Protein AF-A0A950P039-F1 (afdb_monomer)

pLDDT: mean 92.12, std 7.3, range [64.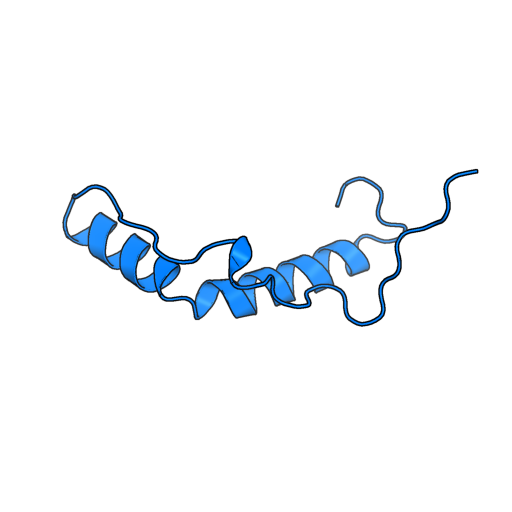62, 98.81]

Nearest PDB structures (foldseek):
  6ijk-assembly1_A  TM=8.446E-01  e=1.324E-03  Cupriavidus necator H16
  3moy-assembly1_A  TM=6.949E-01  e=4.942E-01  Mycolicibacterium smegmatis MC2 155
  6wyi-assembly1_A  TM=8.797E-01  e=2.684E+00  Mycobacterium tuberculosis H37Rv
  2uzf-assembly1_A  TM=6.103E-01  e=2.172E+00  Staphylococcus aureus

Sequence (63 aa):
MLGAGHPMLAHRADSRGMFYRGRSEDVVEGIASFLQKRPPRFTDRVSDGLPDVLPGWTAPEFE

Secondary structure (DSSP, 8-state):
-TT-SSHHHHHHHHHHHHHHHTTSHHHHHHHHHHHTTS-------GGG----SSTT--PPPP-

Structure (mmCIF, N/CA/C/O backbone):
data_AF-A0A950P039-F1
#
_entry.id   AF-A0A950P039-F1
#
loop_
_atom_site.group_PDB
_atom_site.id
_atom_site.type_symbol
_atom_site.label_atom_id
_atom_site.label_alt_id
_atom_site.label_comp_id
_atom_site.label_asym_id
_atom_site.label_entity_id
_atom_site.label_seq_id
_atom_site.pdbx_PDB_ins_code
_atom_site.Cartn_x
_atom_site.Cartn_y
_atom_site.Cartn_z
_atom_site.occupancy
_atom_site.B_iso_or_equiv
_atom_site.auth_seq_id
_atom_site.auth_comp_id
_atom_site.auth_asym_id
_atom_site.auth_atom_id
_atom_site.pdbx_PDB_model_num
ATOM 1 N N . MET A 1 1 ? 13.397 6.025 -3.427 1.00 71.88 1 MET A N 1
ATOM 2 C CA . MET A 1 1 ? 14.397 4.987 -3.752 1.00 71.88 1 MET A CA 1
ATOM 3 C C . MET A 1 1 ? 15.771 5.632 -3.773 1.00 71.88 1 MET A C 1
ATOM 5 O O . MET A 1 1 ? 16.040 6.423 -4.672 1.00 71.88 1 MET A O 1
ATOM 9 N N . LEU A 1 2 ? 16.589 5.369 -2.753 1.00 64.62 2 LEU A N 1
ATOM 10 C CA . LEU A 1 2 ? 17.982 5.820 -2.708 1.00 64.62 2 LEU A CA 1
ATOM 11 C C . LEU A 1 2 ? 18.727 5.086 -3.838 1.00 64.62 2 LEU A C 1
ATOM 13 O O . LEU A 1 2 ? 18.897 3.879 -3.749 1.00 64.62 2 LEU A O 1
ATOM 17 N N . GLY A 1 3 ? 19.041 5.779 -4.938 1.00 77.50 3 GLY A N 1
ATOM 18 C CA . GLY A 1 3 ? 19.670 5.189 -6.134 1.00 77.50 3 GLY A CA 1
ATOM 19 C C . GLY A 1 3 ? 18.859 5.272 -7.436 1.00 77.50 3 GLY A C 1
ATOM 20 O O . GLY A 1 3 ? 19.347 4.847 -8.477 1.00 77.50 3 GLY A O 1
ATOM 21 N N . ALA A 1 4 ? 17.642 5.832 -7.430 1.00 81.50 4 ALA A N 1
ATOM 22 C CA . ALA A 1 4 ? 16.937 6.103 -8.686 1.00 81.50 4 ALA A CA 1
ATOM 23 C C . ALA A 1 4 ? 17.667 7.184 -9.504 1.00 81.50 4 ALA A C 1
ATOM 25 O O . ALA A 1 4 ? 18.034 8.220 -8.955 1.00 81.50 4 ALA A O 1
ATOM 26 N N . GLY A 1 5 ? 17.786 6.991 -10.824 1.00 86.25 5 GLY A N 1
ATOM 27 C CA . GLY A 1 5 ? 18.476 7.936 -11.718 1.00 86.25 5 GLY A CA 1
ATOM 28 C C . GLY A 1 5 ? 17.858 9.341 -11.781 1.00 86.25 5 GLY A C 1
ATOM 29 O O . GLY A 1 5 ? 18.501 10.280 -12.236 1.00 86.25 5 GLY A O 1
ATOM 30 N N . HIS A 1 6 ? 16.619 9.507 -11.305 1.00 89.69 6 HIS A N 1
ATOM 31 C CA . HIS A 1 6 ? 15.981 10.810 -11.124 1.00 89.69 6 HIS A CA 1
ATOM 32 C C . HIS A 1 6 ? 14.933 10.747 -9.995 1.00 89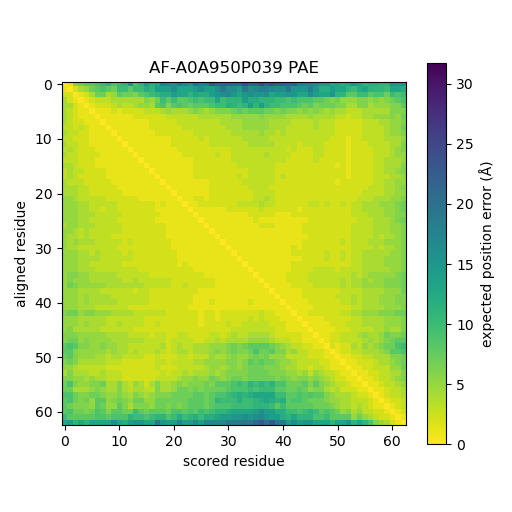.69 6 HIS A C 1
ATOM 34 O O . HIS A 1 6 ? 14.164 9.778 -9.943 1.00 89.69 6 HIS A O 1
ATOM 40 N N . PRO A 1 7 ? 14.804 11.772 -9.126 1.00 90.81 7 PRO A N 1
ATOM 41 C CA . PRO A 1 7 ? 13.852 11.769 -8.004 1.00 90.81 7 PRO A CA 1
ATOM 42 C C . PRO A 1 7 ? 12.391 11.544 -8.426 1.00 90.81 7 PRO A C 1
ATOM 44 O O . PRO A 1 7 ? 11.630 10.884 -7.718 1.00 90.81 7 PRO A O 1
ATOM 47 N N . MET A 1 8 ? 12.004 12.009 -9.618 1.00 92.69 8 MET A N 1
ATOM 48 C CA . MET A 1 8 ? 10.655 11.779 -10.160 1.00 92.69 8 MET A CA 1
ATOM 49 C C . MET A 1 8 ? 10.290 10.300 -10.331 1.00 92.69 8 MET A C 1
ATOM 51 O O . MET A 1 8 ? 9.108 9.967 -10.273 1.00 92.69 8 MET A O 1
ATOM 55 N N . LEU A 1 9 ? 11.265 9.409 -10.528 1.00 89.50 9 LEU A N 1
ATOM 56 C CA . LEU A 1 9 ? 10.996 7.971 -10.613 1.00 89.50 9 LEU A CA 1
ATOM 57 C C . LEU A 1 9 ? 10.520 7.432 -9.263 1.00 89.50 9 LEU A C 1
ATOM 59 O O . LEU A 1 9 ? 9.488 6.768 -9.191 1.00 89.50 9 LEU A O 1
ATOM 63 N N . ALA A 1 10 ? 11.225 7.796 -8.188 1.00 90.25 10 ALA A N 1
ATOM 64 C CA . ALA A 1 10 ? 10.833 7.432 -6.834 1.00 90.25 10 ALA A CA 1
ATOM 65 C C . ALA A 1 10 ? 9.458 8.011 -6.474 1.00 90.25 10 ALA A C 1
ATOM 67 O O . ALA A 1 10 ? 8.614 7.284 -5.964 1.00 90.25 10 ALA A O 1
ATOM 68 N N . HIS A 1 11 ? 9.209 9.283 -6.801 1.00 93.62 11 HIS A N 1
ATOM 69 C CA . HIS A 1 11 ? 7.930 9.933 -6.516 1.00 93.62 11 HIS A CA 1
ATOM 70 C C . HIS A 1 11 ? 6.740 9.250 -7.214 1.00 93.62 11 HIS A C 1
ATOM 72 O O . HIS A 1 11 ? 5.695 9.044 -6.597 1.00 93.62 11 HIS A O 1
ATOM 78 N N . ARG A 1 12 ? 6.890 8.857 -8.489 1.00 93.25 12 ARG A N 1
ATOM 79 C CA . ARG A 1 12 ? 5.836 8.153 -9.244 1.00 93.25 12 ARG A CA 1
ATOM 80 C C . ARG A 1 12 ? 5.533 6.775 -8.659 1.00 93.25 12 ARG A C 1
ATOM 82 O O . ARG A 1 12 ? 4.362 6.415 -8.556 1.00 93.25 12 ARG A O 1
ATOM 89 N N . ALA A 1 13 ? 6.571 6.024 -8.290 1.00 92.50 13 ALA A N 1
ATOM 90 C CA . ALA A 1 13 ? 6.415 4.716 -7.660 1.00 92.50 13 ALA A CA 1
ATOM 91 C C . ALA A 1 13 ? 5.669 4.829 -6.327 1.00 92.50 13 ALA A C 1
ATOM 93 O O . ALA A 1 13 ? 4.699 4.112 -6.096 1.00 92.50 13 ALA A O 1
ATOM 94 N N . ASP A 1 14 ? 6.083 5.782 -5.492 1.00 93.75 14 ASP A N 1
ATOM 95 C CA . ASP A 1 14 ? 5.501 6.006 -4.171 1.00 93.75 14 ASP A CA 1
ATOM 96 C C . ASP A 1 14 ? 4.035 6.456 -4.265 1.00 93.75 14 ASP A C 1
ATOM 98 O O . ASP A 1 14 ? 3.157 5.891 -3.619 1.00 93.75 14 ASP A O 1
ATOM 102 N N . SER A 1 15 ? 3.731 7.375 -5.187 1.00 96.12 15 SER A N 1
ATOM 103 C CA . SER A 1 15 ? 2.356 7.820 -5.457 1.00 96.12 15 SER A CA 1
ATOM 104 C C . SER A 1 15 ? 1.433 6.663 -5.856 1.00 96.12 15 SER A C 1
ATOM 106 O O . SER A 1 15 ? 0.308 6.569 -5.365 1.00 96.12 15 SER A O 1
ATOM 108 N N . ARG A 1 16 ? 1.898 5.749 -6.722 1.00 96.12 16 ARG A N 1
ATOM 109 C CA . ARG A 1 16 ? 1.128 4.547 -7.089 1.00 96.12 16 ARG A CA 1
ATOM 110 C C . ARG A 1 16 ? 0.992 3.583 -5.918 1.00 96.12 16 ARG A C 1
ATOM 112 O O . ARG A 1 16 ? -0.101 3.073 -5.688 1.00 96.12 16 ARG A O 1
ATOM 119 N N . GLY A 1 17 ? 2.068 3.358 -5.165 1.00 95.38 17 GLY A N 1
ATOM 120 C CA . GLY A 1 17 ? 2.043 2.531 -3.961 1.00 95.38 17 GLY A CA 1
ATOM 121 C C . GLY A 1 17 ? 0.992 3.021 -2.965 1.00 95.38 17 GLY A C 1
ATOM 122 O O . GLY A 1 17 ? 0.138 2.245 -2.541 1.00 95.38 17 GLY A O 1
ATOM 123 N N . MET A 1 18 ? 0.983 4.323 -2.674 1.00 96.31 18 MET A N 1
ATOM 124 C CA . MET A 1 18 ? -0.018 4.953 -1.811 1.00 96.31 18 MET A CA 1
ATOM 125 C C . MET A 1 18 ? -1.435 4.848 -2.375 1.00 96.31 18 MET A C 1
ATOM 127 O O . MET A 1 18 ? -2.357 4.551 -1.619 1.00 96.31 18 MET A O 1
ATOM 131 N N . PHE A 1 19 ? -1.624 5.016 -3.687 1.00 96.25 19 PHE A N 1
ATOM 132 C CA . PHE A 1 19 ? -2.933 4.836 -4.320 1.00 96.25 19 PHE A CA 1
ATOM 133 C C . PHE A 1 19 ? -3.496 3.420 -4.112 1.00 96.25 19 PHE A C 1
ATOM 135 O O . PHE A 1 19 ? -4.659 3.274 -3.737 1.00 96.25 19 PHE A O 1
ATOM 142 N N . TYR A 1 20 ? -2.683 2.377 -4.315 1.00 95.69 20 TYR A N 1
ATOM 143 C CA . TYR A 1 20 ? -3.122 0.994 -4.114 1.00 95.69 20 TYR A CA 1
ATOM 144 C C . TYR A 1 20 ? -3.330 0.662 -2.634 1.00 95.69 20 TYR A C 1
ATOM 146 O O . TYR A 1 20 ? -4.376 0.130 -2.264 1.00 95.69 20 TYR A O 1
ATOM 154 N N . ARG A 1 21 ? -2.372 1.010 -1.763 1.00 95.19 21 ARG A N 1
ATOM 155 C CA . ARG A 1 21 ? -2.473 0.723 -0.322 1.00 95.19 21 ARG A CA 1
ATOM 156 C C . ARG A 1 21 ? -3.601 1.500 0.349 1.00 95.19 21 ARG A C 1
ATOM 158 O O . ARG A 1 21 ? -4.276 0.943 1.207 1.00 95.19 21 ARG A O 1
ATOM 165 N N . GLY A 1 22 ? -3.883 2.724 -0.093 1.00 96.12 22 GLY A N 1
ATOM 166 C CA . GLY A 1 22 ? -5.004 3.532 0.393 1.00 96.12 22 GLY A CA 1
ATOM 167 C C . GLY A 1 22 ? -6.393 2.955 0.090 1.00 96.12 22 GLY A C 1
ATOM 168 O O . GLY A 1 22 ? -7.382 3.473 0.597 1.00 96.12 22 GLY A O 1
ATOM 169 N N . ARG A 1 23 ? -6.486 1.897 -0.726 1.00 94.81 23 ARG A N 1
ATOM 170 C CA . ARG A 1 23 ? -7.736 1.197 -1.073 1.00 94.81 23 ARG A CA 1
ATOM 171 C C . ARG A 1 23 ? -7.768 -0.250 -0.571 1.00 94.81 23 ARG A C 1
ATOM 173 O O . ARG A 1 23 ? -8.671 -0.989 -0.943 1.00 94.81 23 ARG A O 1
ATOM 180 N N . SER A 1 24 ? -6.765 -0.657 0.205 1.00 95.81 24 SER A N 1
ATOM 181 C CA . SER A 1 24 ? -6.674 -2.008 0.761 1.00 95.81 24 SER A CA 1
ATOM 182 C C . SER A 1 24 ? -7.533 -2.178 2.012 1.00 95.81 24 SER A C 1
ATOM 184 O O . SER A 1 24 ? -7.796 -1.208 2.729 1.00 95.81 24 SER A O 1
ATOM 186 N N . GLU A 1 25 ? -7.899 -3.424 2.309 1.00 96.44 25 GLU A N 1
ATOM 187 C CA . GLU A 1 25 ? -8.586 -3.787 3.554 1.00 96.44 25 GLU A CA 1
ATOM 188 C C . GLU A 1 25 ? -7.724 -3.460 4.783 1.00 96.44 25 GLU A C 1
ATOM 190 O O . GLU A 1 25 ? -8.236 -3.013 5.809 1.00 96.44 25 GLU A O 1
ATOM 195 N N . ASP A 1 26 ? -6.398 -3.568 4.664 1.00 97.62 26 ASP A N 1
ATOM 196 C CA . ASP A 1 26 ? -5.468 -3.219 5.739 1.00 97.62 26 ASP A CA 1
ATOM 197 C C . ASP A 1 26 ? -5.542 -1.741 6.148 1.00 97.62 26 ASP A C 1
ATOM 199 O O . ASP A 1 26 ? -5.324 -1.418 7.318 1.00 97.62 26 ASP A O 1
ATOM 203 N N . VAL A 1 27 ? -5.862 -0.825 5.223 1.00 98.06 27 VAL A N 1
ATOM 204 C CA . VAL A 1 27 ? -6.036 0.593 5.582 1.00 98.06 27 VAL A CA 1
ATOM 205 C C . VAL A 1 27 ? -7.285 0.776 6.441 1.00 98.06 27 VAL A C 1
ATOM 207 O O . VAL A 1 27 ? -7.257 1.515 7.426 1.00 98.06 27 VAL A O 1
ATOM 210 N N . VAL A 1 28 ? -8.366 0.071 6.095 1.00 98.19 28 VAL A N 1
ATOM 211 C CA . VAL A 1 28 ? -9.627 0.096 6.840 1.00 98.19 28 VAL A CA 1
ATOM 212 C C . VAL A 1 28 ? -9.409 -0.497 8.227 1.00 98.19 28 VAL A C 1
ATOM 214 O O . VAL A 1 28 ? -9.786 0.118 9.225 1.00 98.19 28 VAL A O 1
ATOM 217 N N . GLU A 1 29 ? -8.736 -1.644 8.303 1.00 98.69 29 GLU A N 1
ATOM 218 C CA . GLU A 1 29 ? -8.401 -2.315 9.556 1.00 98.69 29 GLU A CA 1
ATOM 219 C C . GLU A 1 29 ? -7.507 -1.455 10.452 1.00 98.69 29 GLU A C 1
ATOM 221 O O . GLU A 1 29 ? -7.786 -1.330 11.642 1.00 98.69 29 GLU A O 1
ATOM 226 N N . GLY A 1 30 ? -6.469 -0.821 9.901 1.00 98.56 30 GLY A N 1
ATOM 227 C CA . GLY A 1 30 ? -5.578 0.048 10.669 1.00 98.56 30 GLY A CA 1
ATOM 228 C C . GLY A 1 30 ? -6.310 1.246 11.280 1.00 98.56 30 GLY A C 1
ATOM 229 O O . GLY A 1 30 ? -6.102 1.574 12.451 1.00 98.56 30 GLY A O 1
ATOM 230 N N . ILE A 1 31 ? -7.217 1.873 10.520 1.00 98.56 31 ILE A N 1
ATOM 231 C CA . ILE A 1 31 ? -8.067 2.963 11.023 1.00 98.56 31 ILE A CA 1
ATOM 232 C C . ILE A 1 31 ? -9.021 2.434 12.101 1.00 98.56 31 ILE A C 1
ATOM 234 O O . ILE A 1 31 ? -9.115 3.008 13.189 1.00 98.56 31 ILE A O 1
ATOM 238 N N . ALA A 1 32 ? -9.717 1.330 11.827 1.00 98.69 32 ALA A N 1
ATOM 239 C CA . ALA A 1 32 ? -10.691 0.752 12.742 1.00 98.69 32 ALA A CA 1
ATOM 240 C C . ALA A 1 32 ? -10.048 0.310 14.065 1.00 98.69 32 ALA A C 1
ATOM 242 O O . ALA A 1 32 ? -10.577 0.613 15.136 1.00 98.69 32 ALA A O 1
ATOM 243 N N . SER A 1 33 ? -8.895 -0.361 14.016 1.00 98.81 33 SER A N 1
ATOM 244 C CA . SER A 1 33 ? -8.190 -0.852 15.200 1.00 98.81 33 SER A CA 1
ATOM 245 C C . SER A 1 33 ? -7.657 0.294 16.059 1.00 98.81 33 SER A C 1
ATOM 247 O O . SER A 1 33 ? -7.735 0.219 17.287 1.00 98.81 33 SER A O 1
ATOM 249 N N . PHE A 1 34 ? -7.173 1.372 15.429 1.00 98.75 34 PHE A N 1
ATOM 250 C CA . PHE A 1 34 ? -6.754 2.588 16.122 1.00 98.75 34 PHE A CA 1
ATOM 251 C C . PHE A 1 34 ? -7.921 3.211 16.895 1.00 98.75 34 PHE A C 1
ATOM 253 O O . PHE A 1 34 ? -7.816 3.417 18.106 1.00 98.75 34 PHE A O 1
ATOM 260 N N . LEU A 1 35 ? -9.058 3.444 16.228 1.00 98.75 35 LEU A N 1
ATOM 261 C CA . LEU A 1 35 ? -10.248 4.033 16.853 1.00 98.75 35 LEU A CA 1
ATOM 262 C C . LEU A 1 35 ? -10.809 3.151 17.979 1.00 98.75 35 LEU A C 1
ATOM 264 O O . LEU A 1 35 ? -11.243 3.658 19.013 1.00 98.75 35 LEU A O 1
ATOM 268 N N . GLN A 1 36 ? -10.758 1.830 17.805 1.00 98.69 36 GLN A N 1
ATOM 26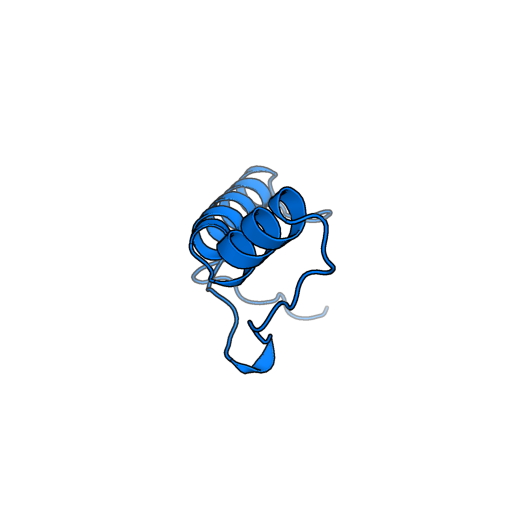9 C CA . GLN A 1 36 ? -11.214 0.844 18.789 1.00 98.69 36 GLN A CA 1
ATOM 270 C C . GLN A 1 36 ? -10.181 0.548 19.890 1.00 98.69 36 GLN A C 1
ATOM 272 O O . GLN A 1 36 ? -10.486 -0.205 20.812 1.00 98.69 36 GLN A O 1
ATOM 277 N N . LYS A 1 37 ? -8.971 1.123 19.818 1.00 98.56 37 LYS A N 1
ATOM 278 C CA . LYS A 1 37 ? -7.856 0.892 20.756 1.00 98.56 37 LYS A CA 1
ATOM 279 C C . LYS A 1 37 ? -7.491 -0.590 20.925 1.00 98.56 37 LYS A C 1
ATOM 281 O O . LYS A 1 37 ? -7.244 -1.057 22.036 1.00 98.56 37 LYS A O 1
ATOM 286 N N . ARG A 1 38 ? -7.439 -1.332 19.819 1.00 98.69 38 ARG A N 1
ATOM 287 C CA . ARG A 1 38 ? -7.042 -2.749 19.788 1.00 98.69 38 ARG A CA 1
ATOM 288 C C . ARG A 1 38 ? -5.868 -2.981 18.830 1.00 98.69 38 ARG A C 1
ATOM 290 O O . ARG A 1 38 ? -5.664 -2.173 17.924 1.00 98.69 38 ARG A O 1
ATOM 297 N N . PRO A 1 39 ? -5.125 -4.093 18.968 1.00 98.69 39 PRO A N 1
ATOM 298 C CA . PRO A 1 39 ? -4.149 -4.491 17.959 1.00 98.69 39 PRO A CA 1
ATOM 299 C C . PRO A 1 39 ? -4.817 -4.703 16.585 1.00 98.69 39 PRO A C 1
ATOM 301 O O . PRO A 1 39 ? -5.906 -5.296 16.536 1.00 98.69 39 PRO A O 1
ATOM 304 N N . PRO A 1 40 ? -4.197 -4.241 15.483 1.00 98.50 40 PRO A N 1
ATOM 305 C CA . PRO A 1 40 ? -4.668 -4.534 14.136 1.00 98.50 40 PRO A CA 1
ATOM 306 C C . PRO A 1 40 ? -4.422 -5.998 13.756 1.00 98.50 40 PRO A C 1
ATOM 308 O O . PRO A 1 40 ? -3.489 -6.640 14.245 1.00 98.50 40 PRO A O 1
ATOM 311 N N . ARG A 1 41 ? -5.237 -6.508 12.836 1.00 98.44 41 ARG A N 1
ATOM 312 C CA . ARG A 1 41 ? -5.061 -7.788 12.146 1.00 98.44 41 ARG A CA 1
ATOM 313 C C . ARG A 1 41 ? -5.010 -7.546 10.642 1.00 98.44 41 ARG A C 1
ATOM 315 O O . ARG A 1 41 ? -6.023 -7.661 9.965 1.00 98.44 41 ARG A O 1
ATOM 322 N N . PHE A 1 42 ? -3.827 -7.218 10.138 1.00 98.00 42 PHE A N 1
ATOM 323 C CA . PHE A 1 42 ? -3.599 -7.062 8.703 1.00 98.00 42 PHE A CA 1
ATOM 324 C C . PHE A 1 42 ? -3.681 -8.418 8.004 1.00 98.00 42 PHE A C 1
ATOM 326 O O . PHE A 1 42 ? -3.061 -9.386 8.450 1.00 98.00 42 PHE A O 1
ATOM 333 N N . THR A 1 43 ? -4.493 -8.493 6.954 1.00 96.38 43 THR A N 1
ATOM 334 C CA . THR A 1 43 ? -4.808 -9.754 6.265 1.00 96.38 43 THR A CA 1
ATOM 335 C C . THR A 1 43 ? -4.294 -9.805 4.841 1.00 96.38 43 THR A C 1
ATOM 337 O O . THR A 1 43 ? -4.210 -10.904 4.289 1.00 96.38 43 THR A O 1
ATOM 340 N N . ASP A 1 44 ? -3.898 -8.668 4.264 1.00 95.62 44 ASP A N 1
ATOM 341 C CA . ASP A 1 44 ? -3.223 -8.697 2.975 1.00 95.62 44 ASP A CA 1
ATOM 342 C C . ASP A 1 44 ? -1.902 -9.460 3.100 1.00 95.62 44 ASP A C 1
ATOM 344 O O . ASP A 1 44 ? -1.156 -9.341 4.078 1.00 95.62 44 ASP A O 1
ATOM 348 N N . ARG A 1 45 ? -1.585 -10.244 2.070 1.00 95.31 45 ARG A N 1
ATOM 349 C CA . ARG A 1 45 ? -0.359 -11.037 2.020 1.00 95.31 45 ARG A CA 1
ATOM 350 C C . ARG A 1 45 ? 0.454 -10.655 0.806 1.00 95.31 45 ARG A C 1
ATOM 352 O O . ARG A 1 45 ? -0.069 -10.524 -0.294 1.00 95.31 45 ARG A O 1
ATOM 359 N N . VAL A 1 46 ? 1.769 -10.603 0.990 1.00 94.50 46 VAL A N 1
ATOM 360 C CA . VAL A 1 46 ? 2.721 -10.432 -0.118 1.00 94.50 46 VAL A CA 1
ATOM 361 C C . VAL A 1 46 ? 2.567 -11.551 -1.159 1.00 94.50 46 VAL A C 1
ATOM 363 O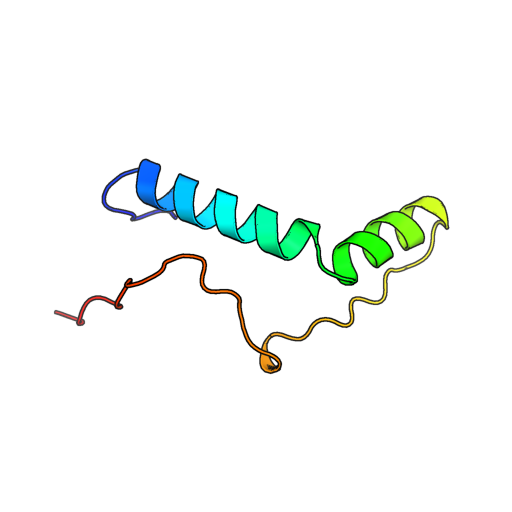 O . VAL A 1 46 ? 2.698 -11.303 -2.353 1.00 94.50 46 VAL A O 1
ATOM 366 N N . SER A 1 47 ? 2.242 -12.772 -0.720 1.00 96.50 47 SER A N 1
ATOM 367 C CA . SER A 1 47 ? 2.033 -13.934 -1.595 1.00 96.50 47 SER A CA 1
ATOM 368 C C . SER A 1 47 ? 0.826 -13.816 -2.522 1.00 96.50 47 SER A C 1
ATOM 370 O O . SER A 1 47 ? 0.778 -14.525 -3.521 1.00 96.50 47 SER A O 1
ATOM 372 N N . ASP A 1 48 ? -0.131 -12.939 -2.207 1.00 93.94 48 ASP A N 1
ATOM 373 C CA . ASP A 1 48 ? -1.334 -12.739 -3.022 1.00 93.94 48 ASP A CA 1
ATOM 374 C C . ASP A 1 48 ? -1.053 -11.792 -4.211 1.00 93.94 48 ASP A C 1
ATOM 376 O O . ASP A 1 48 ? -1.919 -11.552 -5.051 1.00 93.94 48 ASP A O 1
ATOM 380 N N . GLY A 1 49 ? 0.190 -11.307 -4.315 1.00 89.00 49 GLY A N 1
ATOM 381 C CA . GLY A 1 49 ? 0.679 -10.436 -5.373 1.00 89.00 49 GLY A CA 1
ATOM 382 C C . GLY A 1 49 ? 0.929 -9.014 -4.879 1.00 89.00 49 GLY A C 1
ATOM 383 O O . GLY A 1 49 ? 0.295 -8.523 -3.946 1.00 89.00 49 GLY A O 1
ATOM 384 N N . LEU A 1 50 ? 1.874 -8.335 -5.527 1.00 88.56 50 LEU A N 1
ATOM 385 C CA . LEU A 1 50 ? 2.154 -6.922 -5.288 1.00 88.56 50 LEU A CA 1
ATOM 386 C C . LEU A 1 50 ? 1.602 -6.082 -6.444 1.00 88.56 50 LEU A C 1
ATOM 388 O O . LEU A 1 50 ? 1.667 -6.518 -7.596 1.00 88.56 50 LEU A O 1
ATOM 392 N N . PRO A 1 51 ? 1.078 -4.877 -6.170 1.00 90.12 51 PRO A N 1
ATOM 393 C CA . PRO A 1 51 ? 0.654 -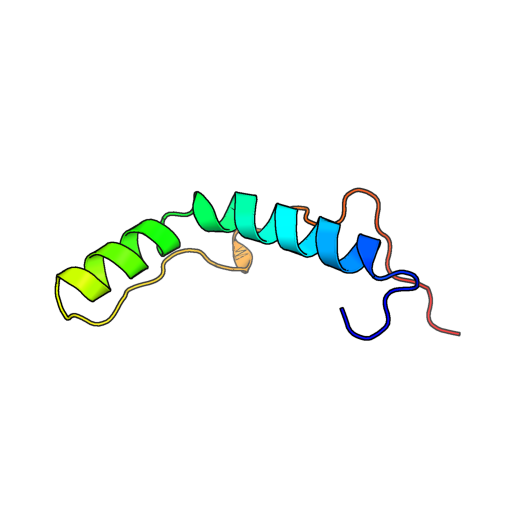3.979 -7.229 1.00 90.12 51 PRO A CA 1
ATOM 394 C C . PRO A 1 51 ? 1.847 -3.539 -8.079 1.00 90.12 51 PRO A C 1
ATOM 396 O O . PRO A 1 51 ? 2.943 -3.297 -7.567 1.00 90.12 51 PRO A O 1
ATOM 399 N N . ASP A 1 52 ? 1.607 -3.353 -9.375 1.00 91.12 52 ASP A N 1
ATOM 400 C CA . ASP A 1 52 ? 2.608 -2.797 -10.277 1.00 91.12 52 ASP A CA 1
ATOM 401 C C . ASP A 1 52 ? 2.770 -1.283 -10.040 1.00 91.12 52 ASP A C 1
ATOM 403 O O . ASP A 1 52 ? 2.004 -0.443 -10.527 1.00 91.12 52 ASP A O 1
ATOM 407 N N . VAL A 1 53 ? 3.763 -0.931 -9.222 1.00 92.88 53 VAL A N 1
ATOM 408 C CA . VAL A 1 53 ? 4.110 0.459 -8.881 1.00 92.88 53 VAL A CA 1
ATOM 409 C C . VAL A 1 53 ? 5.089 1.088 -9.880 1.00 92.88 53 VAL A C 1
ATOM 411 O O . VAL A 1 53 ? 5.225 2.316 -9.934 1.00 92.88 53 VAL A O 1
ATOM 414 N N . LEU A 1 54 ? 5.736 0.271 -10.711 1.00 89.06 54 LEU A N 1
ATOM 415 C CA . LEU A 1 54 ? 6.736 0.667 -11.698 1.00 89.06 54 LEU A CA 1
ATOM 416 C C . LEU A 1 54 ? 6.463 -0.044 -13.040 1.00 89.06 54 LEU A C 1
ATOM 418 O O . LEU A 1 54 ? 7.258 -0.881 -13.465 1.00 89.06 54 LEU A O 1
ATOM 422 N N . PRO A 1 55 ? 5.372 0.308 -13.741 1.00 89.38 55 PRO A N 1
ATOM 423 C CA . PRO A 1 55 ? 4.997 -0.360 -14.978 1.00 89.38 55 PRO A CA 1
ATOM 424 C C . PRO A 1 55 ? 6.096 -0.250 -16.030 1.00 89.38 55 PRO A C 1
ATOM 426 O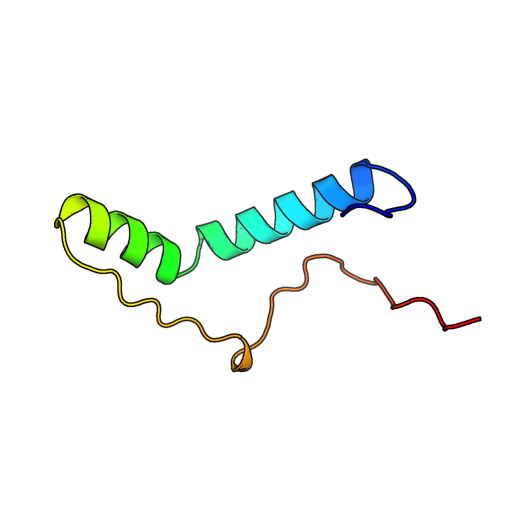 O . PRO A 1 55 ? 6.571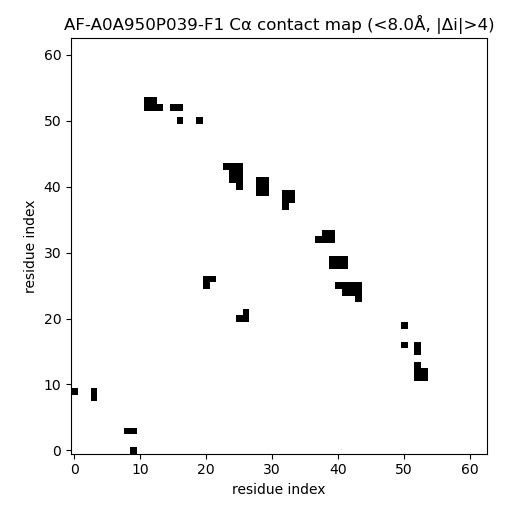 0.848 -16.335 1.00 89.38 55 PRO A O 1
ATOM 429 N N . GLY A 1 56 ? 6.484 -1.403 -16.578 1.00 85.25 56 GLY A N 1
ATOM 430 C CA . GLY A 1 56 ? 7.546 -1.523 -17.578 1.00 85.25 56 GLY A CA 1
ATOM 431 C C . GLY A 1 56 ? 8.967 -1.389 -17.025 1.00 85.25 56 GLY A C 1
ATOM 432 O O . GLY A 1 56 ? 9.906 -1.293 -17.810 1.00 85.25 56 GLY A O 1
ATOM 433 N N . TRP A 1 57 ? 9.151 -1.364 -15.703 1.00 85.56 57 TRP A N 1
ATOM 434 C CA . TRP A 1 57 ? 10.483 -1.419 -15.112 1.00 85.56 57 TRP A CA 1
ATOM 435 C C . TRP A 1 57 ? 11.038 -2.842 -15.149 1.00 85.56 57 TRP A C 1
ATOM 437 O O . TRP A 1 57 ? 10.375 -3.800 -14.756 1.00 85.56 57 TRP A O 1
ATOM 447 N N . THR A 1 58 ? 12.288 -2.955 -15.577 1.00 83.94 58 THR A N 1
ATOM 448 C CA . THR A 1 58 ? 13.089 -4.176 -15.520 1.00 83.94 58 THR A CA 1
ATOM 449 C C . THR A 1 58 ? 14.298 -3.935 -14.637 1.00 83.94 58 THR A C 1
ATOM 451 O O . THR A 1 58 ? 14.908 -2.863 -14.683 1.00 83.94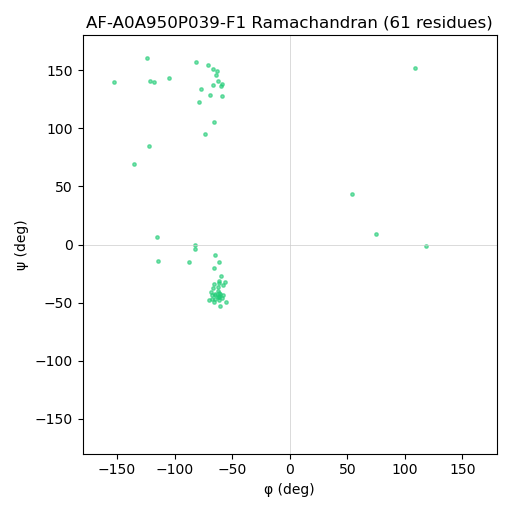 58 THR A O 1
ATOM 454 N N . ALA A 1 59 ? 14.646 -4.939 -13.833 1.00 81.69 59 ALA A N 1
ATOM 455 C CA . ALA A 1 59 ? 15.873 -4.896 -13.057 1.00 81.69 59 ALA A CA 1
ATOM 456 C C . ALA A 1 59 ? 17.077 -4.773 -14.009 1.00 81.69 59 ALA A C 1
ATOM 458 O O . ALA A 1 59 ? 17.095 -5.458 -15.036 1.00 81.69 59 ALA A O 1
ATOM 459 N N . PRO A 1 60 ? 18.055 -3.905 -13.706 1.00 82.12 60 PRO A N 1
ATOM 460 C CA . PRO A 1 60 ? 19.298 -3.874 -14.460 1.00 82.12 60 PRO A CA 1
ATOM 461 C C . PRO A 1 60 ? 20.041 -5.204 -14.296 1.00 82.12 60 PRO A C 1
ATOM 463 O O . PRO A 1 60 ? 19.940 -5.853 -13.250 1.00 82.12 60 PRO A O 1
ATOM 466 N N . GLU A 1 61 ? 20.786 -5.598 -15.326 1.00 89.62 61 GLU A N 1
ATOM 467 C CA . GLU A 1 61 ? 21.726 -6.711 -15.214 1.00 89.62 61 GLU A CA 1
ATOM 468 C C . GLU A 1 61 ? 22.862 -6.337 -14.253 1.00 89.62 61 GLU A C 1
ATOM 470 O O . GLU A 1 61 ? 23.183 -5.160 -14.066 1.00 89.62 61 GLU A O 1
ATOM 475 N N . PHE A 1 62 ? 23.430 -7.346 -13.596 1.00 85.69 62 PHE A N 1
ATOM 476 C CA . PHE A 1 62 ? 24.632 -7.155 -12.796 1.00 85.69 62 PHE A CA 1
ATOM 477 C C . PHE A 1 62 ? 25.834 -7.108 -13.745 1.00 85.69 62 PHE A C 1
ATOM 479 O O . PHE A 1 62 ? 26.037 -8.063 -14.495 1.00 85.69 62 PHE A O 1
ATOM 486 N N . GLU A 1 63 ? 26.598 -6.018 -13.706 1.00 71.31 63 GLU A N 1
ATOM 487 C CA . GLU A 1 63 ? 27.909 -5.901 -14.365 1.00 71.31 63 GLU A CA 1
ATOM 488 C C . GLU A 1 63 ? 29.045 -6.257 -13.399 1.00 71.31 63 GLU A C 1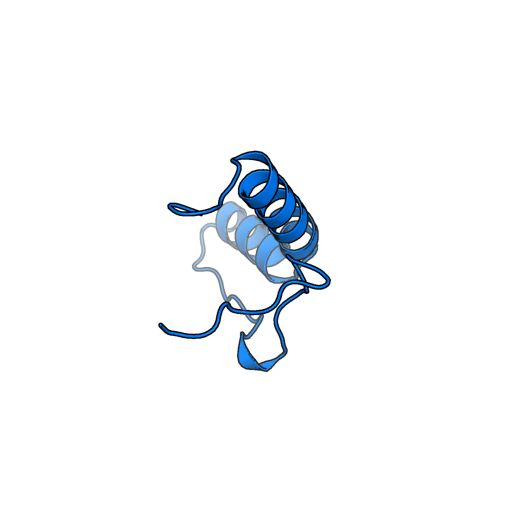
ATOM 490 O O . GLU A 1 63 ? 29.002 -5.800 -12.231 1.00 71.31 63 GLU A O 1
#

Foldseek 3Di:
DVDPPDVVQVVQLVVVQCVVVVPDPQVVQVVVCVVVVHDGDDDDDVVVDDDCSDPPDDDDDDD

Solvent-accessible surface area (backbone atoms only — not comparable to full-atom values): 4086 Å² total; per-residue (Å²): 99,98,81,54,98,44,72,68,58,35,52,51,28,51,54,42,45,50,58,55,49,72,70,35,69,46,47,54,40,49,53,52,19,58,78,68,72,48,85,64,79,74,73,81,50,75,89,81,57,75,82,82,39,57,82,92,68,72,84,79,80,89,130

Radius of gyration: 15.61 Å; Cα contacts (8 Å, |Δi|>4): 34; chains: 1; bounding box: 39×26×38 Å

Mean predicted aligned error: 4.02 Å